Protein AF-A0A3N5U5B0-F1 (afdb_monomer)

Sequence (105 aa):
MLREAEACKEQGRLGALLRREGLYSSNLITWRRQAERGTLEALSPKKRGPKEKKPDPSLRRIAELEKTTQKLEHKLRQAELIIAAQKKIAEIFQMSPDPKDETNS

Secondary structure (DSSP, 8-state):
-HHHHHH--STTHHHHHHHHTT--HHHHHHHHHHHHHHHHHHHS-PPPSSPPPPPPHHHHHHHHHHHHHHHHHHHHHHHHHHHHHHHHHHHHHT-----------

Solvent-accessible surface area (backbone atoms only — not comparable to full-atom values): 6499 Å² total; per-residue (Å²): 107,73,69,57,52,68,66,42,79,53,88,63,53,43,60,51,50,26,60,77,70,75,48,56,73,68,54,56,55,52,50,51,54,48,51,54,49,52,51,53,58,70,70,42,91,71,83,79,72,81,79,83,74,76,81,62,73,62,59,60,53,49,54,54,49,53,55,50,51,55,52,50,52,52,53,50,54,52,51,52,52,50,53,54,49,52,52,52,50,24,64,75,68,71,43,77,81,74,94,76,75,95,78,81,134

Structure (mmCIF, N/CA/C/O backbone):
data_AF-A0A3N5U5B0-F1
#
_entry.id   AF-A0A3N5U5B0-F1
#
loop_
_atom_site.group_PDB
_atom_site.id
_atom_site.type_symbol
_atom_site.label_atom_id
_atom_site.label_alt_id
_atom_site.label_comp_id
_atom_site.label_asym_id
_atom_site.label_entity_id
_atom_site.label_seq_id
_atom_site.pdbx_PDB_ins_code
_atom_site.Cartn_x
_atom_site.Cartn_y
_atom_site.Cartn_z
_atom_site.occupancy
_atom_site.B_iso_or_equiv
_atom_site.auth_seq_id
_atom_site.auth_comp_id
_atom_site.auth_asym_id
_atom_site.auth_atom_id
_atom_site.pdbx_PDB_model_num
ATOM 1 N N . MET A 1 1 ? 20.283 -3.689 -47.637 1.00 74.00 1 MET A N 1
ATOM 2 C CA . MET A 1 1 ? 21.109 -2.459 -47.492 1.00 74.00 1 MET A CA 1
ATOM 3 C C . MET A 1 1 ? 22.418 -2.642 -46.714 1.00 74.00 1 MET A C 1
ATOM 5 O O . MET A 1 1 ? 23.438 -2.779 -47.373 1.00 74.00 1 MET A O 1
ATOM 9 N N . LEU A 1 2 ? 22.467 -2.678 -45.366 1.00 79.50 2 LEU A N 1
ATOM 10 C CA . LEU A 1 2 ? 23.759 -2.759 -44.636 1.00 79.50 2 LEU A CA 1
ATOM 11 C C . LEU A 1 2 ? 24.546 -4.054 -44.931 1.00 79.50 2 LEU A C 1
ATOM 13 O O . LEU A 1 2 ? 25.731 -3.989 -45.237 1.00 79.50 2 LEU A O 1
ATOM 17 N N . ARG A 1 3 ? 23.865 -5.209 -44.963 1.00 81.44 3 ARG A N 1
ATOM 18 C CA . ARG A 1 3 ? 24.472 -6.505 -45.331 1.00 81.44 3 ARG A CA 1
ATOM 19 C C . ARG A 1 3 ? 25.000 -6.542 -46.771 1.00 81.44 3 ARG A C 1
ATOM 21 O O . ARG A 1 3 ? 26.029 -7.142 -47.042 1.00 81.44 3 ARG A O 1
ATOM 28 N N . GLU A 1 4 ? 24.309 -5.885 -47.701 1.00 81.12 4 GLU A N 1
ATOM 29 C CA . GLU A 1 4 ? 24.745 -5.780 -49.103 1.00 81.12 4 GLU A CA 1
ATOM 30 C C . GLU A 1 4 ? 25.959 -4.859 -49.248 1.00 81.12 4 GLU A C 1
ATOM 32 O O . GLU A 1 4 ? 26.871 -5.159 -50.016 1.00 81.12 4 GLU A O 1
ATOM 37 N N . ALA A 1 5 ? 26.009 -3.774 -48.468 1.00 82.06 5 ALA A N 1
ATOM 38 C CA . ALA A 1 5 ? 27.177 -2.904 -48.381 1.00 82.06 5 ALA A CA 1
ATOM 39 C C . ALA A 1 5 ? 28.394 -3.630 -47.771 1.00 82.06 5 ALA A C 1
ATOM 41 O O . ALA A 1 5 ? 29.516 -3.401 -48.211 1.00 82.06 5 ALA A O 1
ATOM 42 N N . GLU A 1 6 ? 28.186 -4.527 -46.804 1.00 79.31 6 GLU A N 1
ATOM 43 C CA . GLU A 1 6 ? 29.235 -5.382 -46.218 1.00 79.31 6 GLU A CA 1
ATOM 44 C C . GLU A 1 6 ? 29.702 -6.500 -47.165 1.00 79.31 6 GLU A C 1
ATOM 46 O O . GLU A 1 6 ? 30.872 -6.881 -47.149 1.00 79.31 6 GLU A O 1
ATOM 51 N N . ALA A 1 7 ? 28.813 -6.998 -48.030 1.00 81.75 7 ALA A N 1
ATOM 52 C CA . ALA A 1 7 ? 29.147 -7.984 -49.056 1.00 81.75 7 ALA A CA 1
ATOM 53 C C . ALA A 1 7 ? 29.948 -7.388 -50.235 1.00 81.75 7 ALA A C 1
ATOM 55 O O . ALA A 1 7 ? 30.627 -8.121 -50.957 1.00 81.75 7 ALA A O 1
ATOM 56 N N . CYS A 1 8 ? 29.908 -6.066 -50.432 1.00 79.50 8 CYS A N 1
ATOM 57 C CA . CYS A 1 8 ? 30.668 -5.374 -51.473 1.00 79.50 8 CYS A CA 1
ATOM 58 C C . CYS A 1 8 ? 32.145 -5.204 -51.067 1.00 79.50 8 CYS A C 1
ATOM 60 O O . CYS A 1 8 ? 32.528 -4.173 -50.519 1.00 79.50 8 CYS A O 1
ATOM 62 N N . LYS A 1 9 ? 32.981 -6.210 -51.360 1.00 67.44 9 LYS A N 1
ATOM 63 C CA . LYS A 1 9 ? 34.435 -6.205 -51.078 1.00 67.44 9 LYS A CA 1
ATOM 64 C C . LYS A 1 9 ? 35.301 -5.600 -52.195 1.00 67.44 9 LYS A C 1
ATOM 66 O O . LYS A 1 9 ? 36.475 -5.323 -51.978 1.00 67.44 9 LYS A O 1
ATOM 71 N N . GLU A 1 10 ? 34.733 -5.399 -53.382 1.00 77.81 10 GLU A N 1
ATOM 72 C CA . GLU A 1 10 ? 35.423 -4.819 -54.539 1.00 77.81 10 GLU A CA 1
ATOM 73 C C . GLU A 1 10 ? 35.471 -3.288 -54.453 1.00 77.81 10 GLU A C 1
ATOM 75 O O . GLU A 1 10 ? 34.465 -2.629 -54.156 1.00 77.81 10 GLU A O 1
ATOM 80 N N . GLN A 1 11 ? 36.636 -2.708 -54.759 1.00 69.25 11 GLN A N 1
ATOM 81 C CA . GLN A 1 11 ? 36.813 -1.257 -54.806 1.00 69.25 11 GLN A CA 1
ATOM 82 C C . GLN A 1 11 ? 35.865 -0.642 -55.853 1.00 69.25 11 GLN A C 1
ATOM 84 O O . GLN A 1 11 ? 35.799 -1.084 -56.994 1.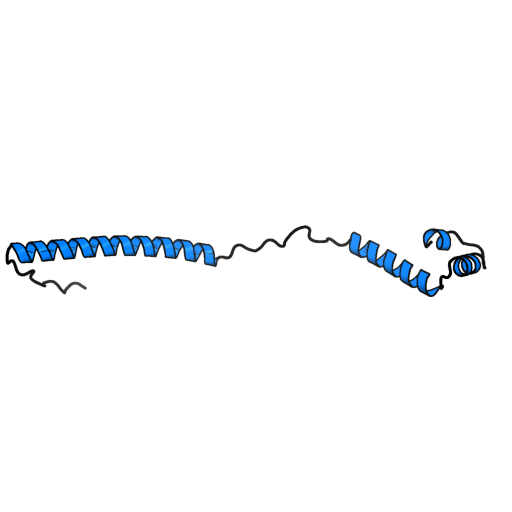00 69.25 11 GLN A O 1
ATOM 89 N N . GLY A 1 12 ? 35.083 0.365 -55.452 1.00 75.88 12 GLY A N 1
ATOM 90 C CA . GLY A 1 12 ? 34.156 1.094 -56.333 1.00 75.88 12 GLY A CA 1
ATOM 91 C C . GLY A 1 12 ? 32.729 0.531 -56.420 1.00 75.88 12 GLY A C 1
ATOM 92 O O . GLY A 1 12 ? 31.790 1.308 -56.618 1.00 75.88 12 GLY A O 1
ATOM 93 N N . ARG A 1 13 ? 32.517 -0.768 -56.167 1.00 83.06 13 ARG A N 1
ATOM 94 C CA . ARG A 1 13 ? 31.176 -1.388 -56.173 1.00 83.06 13 ARG A CA 1
ATOM 95 C C . ARG A 1 13 ? 30.275 -0.844 -55.066 1.00 83.06 13 ARG A C 1
ATOM 97 O O . ARG A 1 13 ? 29.102 -0.570 -55.304 1.00 83.06 13 ARG A O 1
ATOM 104 N N . LEU A 1 14 ? 30.850 -0.598 -53.889 1.00 83.44 14 LEU A N 1
ATOM 105 C CA . LEU A 1 14 ? 30.153 0.047 -52.776 1.00 83.44 14 LEU A CA 1
ATOM 106 C C . LEU A 1 14 ? 29.671 1.458 -53.149 1.00 83.44 14 LEU A C 1
ATOM 108 O O . LEU A 1 14 ? 28.539 1.824 -52.855 1.00 83.44 14 LEU A O 1
ATOM 112 N N . GLY A 1 15 ? 30.500 2.241 -53.845 1.00 85.31 15 GLY A N 1
ATOM 113 C CA . GLY A 1 15 ? 30.132 3.585 -54.296 1.00 85.31 15 GLY A CA 1
ATOM 114 C C . GLY A 1 15 ? 29.064 3.583 -55.394 1.00 85.31 15 GLY A C 1
ATOM 115 O O . GLY A 1 15 ? 28.213 4.469 -55.420 1.00 85.31 15 GLY A O 1
ATOM 116 N N . ALA A 1 16 ? 29.080 2.591 -56.290 1.00 87.62 16 ALA A N 1
ATOM 117 C CA . ALA A 1 16 ? 28.040 2.41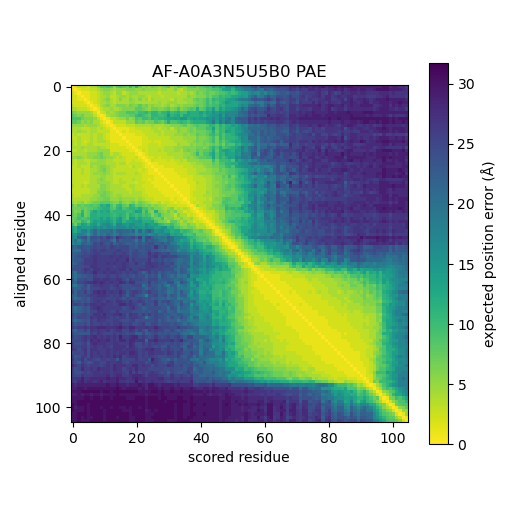0 -57.304 1.00 87.62 16 ALA A CA 1
ATOM 118 C C . ALA A 1 16 ? 26.696 2.008 -56.677 1.00 87.62 16 ALA A C 1
ATOM 120 O O . ALA A 1 16 ? 25.662 2.569 -57.036 1.00 87.62 16 ALA A O 1
ATOM 121 N N . LEU A 1 17 ? 26.727 1.101 -55.696 1.00 85.12 17 LEU A N 1
ATOM 122 C CA . LEU A 1 17 ? 25.556 0.714 -54.912 1.00 85.12 17 LEU A CA 1
ATOM 123 C C . LEU A 1 17 ? 24.965 1.924 -54.179 1.00 85.12 17 LEU A C 1
ATOM 125 O O . LEU A 1 17 ? 23.778 2.193 -54.300 1.00 85.12 17 LEU A O 1
ATOM 129 N N . LEU A 1 18 ? 25.798 2.702 -53.486 1.00 87.56 18 LEU A N 1
ATOM 130 C CA . LEU A 1 18 ? 25.362 3.903 -52.773 1.00 87.56 18 LEU A CA 1
ATOM 131 C C . LEU A 1 18 ? 24.702 4.935 -53.697 1.00 87.56 18 LEU A C 1
ATOM 133 O O . LEU A 1 18 ? 23.655 5.474 -53.355 1.00 87.56 18 LEU A O 1
ATOM 137 N N . ARG A 1 19 ? 25.254 5.157 -54.897 1.00 89.31 19 ARG A N 1
ATOM 138 C CA . ARG A 1 19 ? 24.657 6.064 -55.891 1.00 89.31 19 ARG A CA 1
ATOM 139 C C . ARG A 1 19 ? 23.336 5.545 -56.456 1.00 89.31 19 ARG A C 1
ATOM 141 O O . ARG A 1 19 ? 22.423 6.342 -56.631 1.00 89.31 19 ARG A O 1
ATOM 148 N N . ARG A 1 20 ? 23.220 4.236 -56.708 1.00 88.81 20 ARG A N 1
ATOM 149 C CA . ARG A 1 20 ? 21.965 3.612 -57.170 1.00 88.81 20 ARG A CA 1
ATOM 150 C C . ARG A 1 20 ? 20.847 3.770 -56.144 1.00 88.81 20 ARG A C 1
ATOM 152 O O . ARG A 1 20 ? 19.702 3.992 -56.507 1.00 88.81 20 ARG A O 1
ATOM 159 N N . GLU A 1 21 ? 21.205 3.663 -54.874 1.00 87.50 21 GLU A N 1
ATOM 160 C CA . GLU A 1 21 ? 20.266 3.674 -53.753 1.00 87.50 21 GLU A CA 1
ATOM 161 C C . GLU A 1 21 ? 20.057 5.088 -53.174 1.00 87.50 21 GLU A C 1
ATOM 163 O O . GLU A 1 21 ? 19.294 5.262 -52.228 1.00 87.50 21 GLU A O 1
ATOM 168 N N . GLY A 1 22 ? 20.742 6.109 -53.712 1.00 87.62 22 GLY A N 1
ATOM 169 C CA . GLY A 1 22 ? 20.661 7.495 -53.233 1.00 87.62 22 GLY A CA 1
ATOM 170 C C . GLY A 1 22 ? 21.224 7.706 -51.821 1.00 87.62 22 GLY A C 1
ATOM 171 O O . GLY A 1 22 ? 20.832 8.639 -51.122 1.00 87.62 22 GLY A O 1
ATOM 172 N N . LEU A 1 23 ? 22.122 6.831 -51.369 1.00 87.56 23 LEU A N 1
ATOM 173 C CA . LEU A 1 23 ? 22.661 6.826 -50.012 1.00 87.56 23 LEU A CA 1
ATOM 174 C C . LEU A 1 23 ? 24.069 7.415 -49.957 1.00 87.56 23 LEU A C 1
ATOM 176 O O . LEU A 1 23 ? 24.897 7.200 -50.838 1.00 87.56 23 LEU A O 1
ATOM 180 N N . TYR A 1 24 ? 24.369 8.096 -48.855 1.00 88.25 24 TYR A N 1
ATOM 181 C CA . TYR A 1 24 ? 25.712 8.589 -48.560 1.00 88.25 24 TYR A CA 1
ATOM 182 C C . TYR A 1 24 ? 26.464 7.641 -47.624 1.00 88.25 24 TYR A C 1
ATOM 184 O O . TYR A 1 24 ? 25.873 6.910 -46.826 1.00 88.25 24 TYR A O 1
ATOM 192 N N . SER A 1 25 ? 27.796 7.681 -47.681 1.00 83.19 25 SER A N 1
ATOM 193 C CA . SER A 1 25 ? 28.671 6.907 -46.787 1.00 83.19 25 SER A CA 1
ATOM 194 C C . SER A 1 25 ? 28.421 7.211 -45.302 1.00 83.19 25 SER A C 1
ATOM 196 O O . SER A 1 25 ? 28.513 6.315 -44.462 1.00 83.19 25 SER A O 1
ATOM 198 N N . SER A 1 26 ? 28.024 8.444 -44.977 1.00 86.50 26 SER A N 1
ATOM 199 C CA . SER A 1 26 ? 27.598 8.872 -43.637 1.00 86.5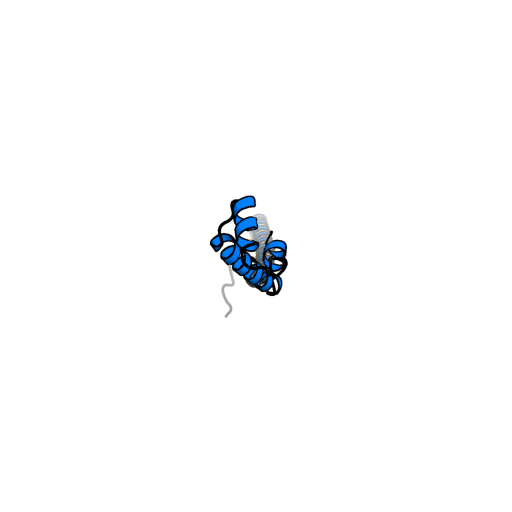0 26 SER A CA 1
ATOM 200 C C . SER A 1 26 ? 26.388 8.091 -43.108 1.00 86.50 26 SER A C 1
ATOM 202 O O . SER A 1 26 ? 26.311 7.812 -41.906 1.00 86.50 26 SER A O 1
ATOM 204 N N . ASN A 1 27 ? 25.476 7.671 -43.989 1.00 88.50 27 ASN A N 1
ATOM 205 C CA . ASN A 1 27 ? 24.297 6.888 -43.617 1.00 88.50 27 ASN A CA 1
ATOM 206 C C . ASN A 1 27 ? 24.719 5.489 -43.162 1.00 88.50 27 ASN A C 1
ATOM 208 O O . ASN A 1 27 ? 24.250 5.015 -42.131 1.00 88.50 27 ASN A O 1
ATOM 212 N N . LEU A 1 28 ? 25.678 4.866 -43.859 1.00 87.38 28 LEU A N 1
ATOM 213 C CA . LEU A 1 28 ? 26.220 3.562 -43.462 1.00 87.38 28 LEU A CA 1
ATOM 214 C C . LEU A 1 28 ? 26.884 3.613 -42.083 1.00 87.38 28 LEU A C 1
ATOM 216 O O . LEU A 1 28 ? 26.681 2.715 -41.270 1.00 87.38 28 LEU A O 1
ATOM 220 N N . ILE A 1 29 ? 27.651 4.669 -41.801 1.00 87.31 29 ILE A N 1
ATOM 221 C CA . ILE A 1 29 ? 28.305 4.862 -40.497 1.00 87.31 29 ILE A CA 1
ATOM 222 C C . ILE A 1 29 ? 27.255 5.010 -39.390 1.00 87.31 29 ILE A C 1
ATOM 224 O O . ILE A 1 29 ? 27.359 4.378 -38.337 1.00 87.31 29 ILE A O 1
ATOM 228 N N . THR A 1 30 ? 26.222 5.814 -39.644 1.00 87.94 30 THR A N 1
ATOM 229 C CA . THR A 1 30 ? 25.115 6.019 -38.702 1.00 87.94 30 THR A CA 1
ATOM 230 C C . THR A 1 30 ? 24.373 4.713 -38.428 1.00 87.94 30 THR A C 1
ATOM 232 O O . THR A 1 30 ? 24.133 4.377 -37.269 1.00 87.94 30 THR A O 1
ATOM 235 N N . TRP A 1 31 ? 24.071 3.939 -39.470 1.00 89.00 31 TRP A N 1
ATOM 236 C CA . TRP A 1 31 ? 23.358 2.669 -39.345 1.00 89.00 31 TRP A CA 1
ATOM 237 C C . TRP A 1 31 ? 24.184 1.578 -38.665 1.00 89.00 31 TRP A C 1
ATOM 239 O O . TRP A 1 31 ? 23.628 0.837 -37.861 1.00 89.00 31 TRP A O 1
ATOM 249 N N . ARG A 1 32 ? 25.503 1.510 -38.894 1.00 88.12 32 ARG A N 1
ATOM 250 C CA . ARG A 1 32 ? 26.392 0.606 -38.137 1.00 88.12 32 ARG A CA 1
ATOM 251 C C . ARG A 1 32 ? 26.369 0.925 -36.647 1.00 88.12 32 ARG A C 1
ATOM 253 O O . ARG A 1 32 ? 26.124 0.043 -35.833 1.00 88.12 32 ARG A O 1
ATOM 260 N N . ARG A 1 33 ? 26.510 2.206 -36.296 1.00 87.12 33 ARG A N 1
ATOM 261 C CA . ARG A 1 33 ? 26.440 2.662 -34.900 1.00 87.12 33 ARG A CA 1
ATOM 262 C C . ARG A 1 33 ? 25.080 2.361 -34.263 1.00 87.12 33 ARG A C 1
ATOM 264 O O . ARG A 1 33 ? 25.018 2.007 -33.090 1.00 87.12 33 ARG A O 1
ATOM 271 N N . GLN A 1 34 ? 23.989 2.521 -35.009 1.00 86.75 34 GLN A N 1
ATOM 272 C CA . GLN A 1 34 ? 22.644 2.182 -34.536 1.00 86.75 34 GLN A CA 1
ATOM 273 C C . GLN A 1 34 ? 22.460 0.672 -34.356 1.00 86.75 34 GLN A C 1
ATOM 275 O O . GLN A 1 34 ? 21.864 0.266 -33.366 1.00 86.75 34 GLN A O 1
ATOM 280 N N . ALA A 1 35 ? 22.999 -0.152 -35.257 1.00 84.81 35 ALA A N 1
ATOM 281 C CA . ALA A 1 35 ? 22.959 -1.608 -35.137 1.00 84.81 35 ALA A CA 1
ATOM 282 C C . ALA A 1 35 ? 23.747 -2.099 -33.909 1.00 84.81 35 ALA A C 1
ATOM 284 O O . ALA A 1 35 ? 23.241 -2.916 -33.139 1.00 84.81 35 ALA A O 1
ATOM 285 N N . GLU A 1 36 ? 24.942 -1.553 -33.672 1.00 84.44 36 GLU A N 1
ATOM 286 C CA . GLU A 1 36 ? 25.740 -1.846 -32.474 1.00 84.44 36 GLU A CA 1
ATOM 287 C C . GLU A 1 36 ? 25.010 -1.424 -31.192 1.00 84.44 36 GLU A C 1
ATOM 289 O O . GLU A 1 36 ? 24.854 -2.227 -30.274 1.00 84.44 36 GLU A O 1
ATOM 294 N N . ARG A 1 37 ? 24.480 -0.193 -31.145 1.00 82.25 37 ARG A N 1
ATOM 295 C CA . ARG A 1 37 ? 23.693 0.302 -30.001 1.00 82.25 37 ARG A CA 1
ATOM 296 C C . ARG A 1 37 ? 22.434 -0.524 -29.757 1.00 82.25 37 ARG A C 1
ATOM 298 O O . ARG A 1 37 ? 22.173 -0.880 -28.617 1.00 82.25 37 ARG A O 1
ATOM 305 N N . GLY A 1 38 ? 21.693 -0.871 -30.806 1.00 78.62 38 GLY A N 1
ATOM 306 C CA . GLY A 1 38 ? 20.499 -1.709 -30.705 1.00 78.62 38 GLY A CA 1
ATOM 307 C C . GLY A 1 38 ? 20.813 -3.118 -30.201 1.00 78.62 38 GLY A C 1
ATOM 308 O O . GLY A 1 38 ? 20.046 -3.675 -29.421 1.00 78.62 38 GLY A O 1
ATOM 309 N N . THR A 1 39 ? 21.973 -3.669 -30.567 1.00 76.94 39 THR A N 1
ATOM 310 C CA . THR A 1 39 ? 22.454 -4.956 -30.037 1.00 76.94 39 THR A CA 1
ATOM 311 C C . THR A 1 39 ? 22.783 -4.846 -28.547 1.00 76.94 39 THR A C 1
ATOM 313 O O . THR A 1 39 ? 22.366 -5.692 -27.760 1.00 76.94 39 THR A O 1
ATOM 316 N N . LEU A 1 40 ? 23.467 -3.776 -28.135 1.00 72.12 40 LEU A N 1
ATOM 317 C CA . LEU A 1 40 ? 23.781 -3.518 -26.726 1.00 72.12 40 LEU A CA 1
ATOM 318 C C . LEU A 1 40 ? 22.522 -3.268 -25.879 1.00 72.12 40 LEU A C 1
ATOM 320 O O . LEU A 1 40 ? 22.411 -3.790 -24.771 1.00 72.12 40 LEU A O 1
ATOM 324 N N . GLU A 1 41 ? 21.552 -2.515 -26.396 1.00 76.56 41 GLU A N 1
ATOM 325 C CA . GLU A 1 41 ? 20.273 -2.270 -25.722 1.00 76.56 41 GLU A CA 1
ATOM 326 C C . GLU A 1 41 ? 19.415 -3.537 -25.617 1.00 76.56 41 GLU A C 1
ATOM 328 O O . GLU A 1 41 ? 18.761 -3.740 -24.594 1.00 76.56 41 GLU A O 1
ATOM 333 N N . ALA A 1 42 ? 19.442 -4.409 -26.631 1.00 71.75 42 ALA A N 1
ATOM 334 C CA . ALA A 1 42 ? 18.741 -5.692 -26.610 1.00 71.75 42 ALA A CA 1
ATOM 335 C C . ALA A 1 42 ? 19.354 -6.694 -25.616 1.00 71.75 42 ALA A C 1
ATOM 337 O O . ALA A 1 42 ? 18.628 -7.503 -25.038 1.00 71.75 42 ALA A O 1
ATOM 338 N N . LEU A 1 43 ? 20.673 -6.636 -25.407 1.00 72.81 43 LEU A N 1
ATOM 339 C CA . LEU A 1 43 ? 21.392 -7.469 -24.436 1.00 72.81 43 LEU A CA 1
ATOM 340 C C . LEU A 1 43 ? 21.335 -6.911 -23.007 1.00 72.81 43 LEU A C 1
ATOM 342 O O . LEU A 1 43 ? 21.613 -7.634 -22.050 1.00 72.81 43 LEU A O 1
ATOM 346 N N . SER A 1 44 ? 20.974 -5.639 -22.842 1.00 74.88 44 SER A N 1
ATOM 347 C CA . SER A 1 44 ? 20.846 -5.021 -21.526 1.00 74.88 44 SER A CA 1
ATOM 348 C C . SER A 1 44 ? 19.615 -5.563 -20.781 1.00 74.88 44 SER A C 1
ATOM 350 O O . SER A 1 44 ? 18.526 -5.649 -21.362 1.00 74.88 44 SER A O 1
ATOM 352 N N . PRO A 1 45 ? 19.729 -5.916 -19.485 1.00 69.00 45 PRO A N 1
ATOM 353 C CA . PRO A 1 45 ? 18.605 -6.406 -18.695 1.00 69.00 45 PRO A CA 1
ATOM 354 C C . PRO A 1 45 ? 17.537 -5.316 -18.519 1.00 69.00 45 PRO A C 1
ATOM 356 O O . PRO A 1 45 ? 17.574 -4.489 -17.606 1.00 69.00 45 PRO A O 1
ATOM 359 N N . LYS A 1 46 ? 16.533 -5.327 -19.398 1.00 72.31 46 LYS A N 1
ATOM 360 C CA . LYS A 1 46 ? 15.363 -4.450 -19.318 1.00 72.31 46 LYS A CA 1
ATOM 361 C C . LYS A 1 46 ? 14.364 -5.024 -18.314 1.00 72.31 46 LYS A C 1
ATOM 363 O O . LYS A 1 46 ? 13.833 -6.116 -18.519 1.00 72.31 46 LYS A O 1
ATOM 368 N N . LYS A 1 47 ? 14.079 -4.288 -17.232 1.00 65.38 47 LYS A N 1
ATOM 369 C CA . LYS A 1 47 ? 13.035 -4.674 -16.266 1.00 65.38 47 LYS A CA 1
ATOM 370 C C . LYS A 1 47 ? 11.693 -4.800 -16.994 1.00 65.38 47 LYS A C 1
ATOM 372 O O . LYS A 1 47 ? 11.195 -3.824 -17.553 1.00 65.38 47 LYS A O 1
ATOM 377 N N . ARG A 1 48 ? 11.138 -6.013 -17.013 1.00 65.56 48 ARG A N 1
ATOM 378 C CA . ARG A 1 48 ? 9.811 -6.310 -17.563 1.00 65.56 48 ARG A CA 1
ATOM 379 C C . ARG A 1 48 ? 8.746 -5.962 -16.521 1.00 65.56 48 ARG A C 1
ATOM 381 O O . ARG A 1 48 ? 8.922 -6.269 -15.348 1.00 65.56 48 ARG A O 1
ATOM 388 N N . GLY A 1 49 ? 7.646 -5.367 -16.976 1.00 74.12 49 GLY A N 1
ATOM 389 C CA . GLY A 1 49 ? 6.463 -5.086 -16.161 1.00 74.12 49 GLY A CA 1
ATOM 390 C C . GLY A 1 49 ? 6.523 -3.792 -15.332 1.00 74.12 49 GLY A C 1
ATOM 391 O O . GLY A 1 49 ? 7.580 -3.164 -15.209 1.00 74.12 49 GLY A O 1
ATOM 392 N N . PRO A 1 50 ? 5.371 -3.356 -14.785 1.00 74.00 50 PRO A N 1
ATOM 393 C CA . PRO A 1 50 ? 5.300 -2.225 -13.867 1.00 74.00 50 PRO A CA 1
ATOM 394 C C . PRO A 1 50 ? 6.211 -2.445 -12.657 1.00 74.00 50 PRO A C 1
ATOM 396 O O . PRO A 1 50 ? 6.277 -3.544 -12.114 1.00 74.00 50 PRO A O 1
ATOM 399 N N . LYS A 1 51 ? 6.905 -1.392 -12.214 1.00 67.50 51 LYS A N 1
ATOM 400 C CA . LYS A 1 51 ? 7.710 -1.448 -10.986 1.00 67.50 51 LYS A CA 1
ATOM 401 C C . LYS A 1 51 ? 6.800 -1.837 -9.816 1.00 67.50 51 LYS A C 1
ATOM 403 O O . LYS A 1 51 ? 5.792 -1.166 -9.597 1.00 67.50 51 LYS A O 1
ATOM 408 N N . GLU A 1 52 ? 7.169 -2.875 -9.066 1.00 65.06 52 GLU A N 1
ATOM 409 C CA . GLU A 1 52 ? 6.479 -3.237 -7.825 1.00 65.06 52 GLU A CA 1
ATOM 410 C C . GLU A 1 52 ? 6.446 -2.020 -6.894 1.00 65.06 52 GLU A C 1
ATOM 412 O O . GLU A 1 52 ? 7.484 -1.486 -6.486 1.00 65.06 52 GLU A O 1
ATOM 417 N N . LYS A 1 53 ? 5.238 -1.535 -6.598 1.00 70.38 53 LYS A N 1
ATOM 418 C CA . LYS A 1 53 ? 5.045 -0.505 -5.581 1.00 70.38 53 LYS A CA 1
ATOM 419 C C . LYS A 1 53 ? 5.239 -1.185 -4.233 1.00 70.38 53 LYS A C 1
ATOM 421 O O . LYS A 1 53 ? 4.517 -2.125 -3.914 1.00 70.38 53 LYS A O 1
ATOM 426 N N . LYS A 1 54 ? 6.217 -0.722 -3.452 1.00 70.06 54 LYS A N 1
ATOM 427 C CA . LYS A 1 54 ? 6.375 -1.171 -2.066 1.00 70.06 54 LYS A CA 1
ATOM 428 C C . LYS A 1 54 ? 5.052 -0.906 -1.330 1.00 70.06 54 LYS A C 1
ATOM 430 O O . LYS A 1 54 ? 4.548 0.213 -1.451 1.00 70.06 54 LYS A O 1
ATOM 435 N N . PRO A 1 55 ? 4.476 -1.892 -0.621 1.00 69.06 55 PRO A N 1
ATOM 436 C CA . PRO A 1 55 ? 3.266 -1.664 0.156 1.00 69.06 55 PRO A CA 1
ATOM 437 C C . PRO A 1 55 ? 3.550 -0.571 1.186 1.00 69.06 55 PRO A C 1
ATOM 439 O O . PRO A 1 55 ? 4.543 -0.648 1.910 1.00 69.06 55 PRO A O 1
ATOM 442 N N . ASP A 1 56 ? 2.714 0.467 1.199 1.00 78.81 56 ASP A N 1
ATOM 443 C CA . ASP A 1 56 ? 2.889 1.604 2.094 1.00 78.81 56 ASP A CA 1
ATOM 444 C C . ASP A 1 56 ? 2.696 1.131 3.547 1.00 78.81 56 ASP A C 1
ATOM 446 O O . ASP A 1 56 ? 1.602 0.666 3.895 1.00 78.81 56 ASP A O 1
ATOM 450 N N . PRO A 1 57 ? 3.734 1.204 4.406 1.00 76.69 57 PRO A N 1
ATOM 451 C CA . PRO A 1 57 ? 3.630 0.797 5.807 1.00 76.69 57 PRO A CA 1
ATOM 452 C C . PRO A 1 57 ? 2.533 1.568 6.559 1.00 76.69 57 PRO A C 1
ATOM 454 O O . PRO A 1 57 ? 1.992 1.058 7.543 1.00 76.69 57 PRO A O 1
ATOM 457 N N . SER A 1 58 ? 2.149 2.746 6.062 1.00 82.56 58 SER A N 1
ATOM 458 C CA . SER A 1 58 ? 1.095 3.588 6.631 1.00 82.56 58 SER A CA 1
ATOM 459 C C . SER A 1 58 ? -0.290 2.940 6.556 1.00 82.56 58 SER A C 1
ATOM 461 O O . SER A 1 58 ? -1.102 3.142 7.454 1.00 82.56 58 SER A O 1
ATOM 463 N N . LEU A 1 59 ? -0.557 2.090 5.556 1.00 85.56 59 LEU A N 1
ATOM 464 C CA . LEU A 1 59 ? -1.866 1.442 5.385 1.00 85.56 59 LEU A CA 1
ATOM 465 C C . LEU A 1 59 ? -2.207 0.489 6.534 1.00 85.56 59 LEU A C 1
ATOM 467 O O . LEU A 1 59 ? -3.356 0.424 6.967 1.00 85.56 59 LEU A O 1
ATOM 471 N N . ARG A 1 60 ? -1.208 -0.225 7.069 1.00 85.31 60 ARG A N 1
ATOM 472 C CA . ARG A 1 60 ? -1.413 -1.090 8.243 1.00 85.31 60 ARG A CA 1
ATOM 473 C C . ARG A 1 60 ? -1.786 -0.263 9.464 1.00 85.31 60 ARG A C 1
ATOM 475 O O . ARG A 1 60 ? -2.710 -0.618 10.189 1.00 85.31 60 ARG A O 1
ATOM 482 N N . ARG A 1 61 ? -1.094 0.864 9.653 1.00 88.50 61 ARG A N 1
ATOM 483 C CA . ARG A 1 61 ? -1.343 1.755 10.783 1.00 88.50 61 ARG A CA 1
ATOM 484 C C . ARG A 1 61 ? -2.724 2.399 10.703 1.00 88.50 61 ARG A C 1
ATOM 486 O O . ARG A 1 61 ? -3.398 2.478 11.724 1.00 88.50 61 ARG A O 1
ATOM 493 N N . ILE A 1 62 ? -3.154 2.802 9.508 1.00 92.94 62 ILE A N 1
ATOM 494 C CA . ILE A 1 62 ? -4.500 3.339 9.268 1.00 92.94 62 ILE A CA 1
ATOM 495 C C . ILE A 1 62 ? -5.560 2.296 9.642 1.00 92.94 62 ILE A C 1
ATOM 497 O O . ILE A 1 62 ? -6.431 2.592 10.454 1.00 92.94 62 ILE A O 1
ATOM 501 N N . ALA A 1 63 ? -5.433 1.056 9.163 1.00 92.56 63 ALA A N 1
ATOM 502 C CA . ALA A 1 63 ? -6.402 -0.003 9.459 1.00 92.56 63 ALA A CA 1
ATOM 503 C C . ALA A 1 63 ? -6.489 -0.344 10.962 1.00 92.56 63 ALA A C 1
ATOM 505 O O . ALA A 1 63 ? -7.574 -0.583 11.500 1.00 92.56 63 ALA A O 1
ATOM 506 N N . GLU A 1 64 ? -5.354 -0.361 11.668 1.00 93.19 64 GLU A N 1
ATOM 507 C CA . GLU A 1 64 ? -5.336 -0.534 13.125 1.00 93.19 64 GLU A CA 1
ATOM 508 C C . GLU A 1 64 ? -6.061 0.610 13.839 1.00 93.19 64 GLU A C 1
ATOM 510 O O . GLU A 1 64 ? -6.896 0.361 14.714 1.00 93.19 64 GLU A O 1
ATOM 515 N N . LEU A 1 65 ? -5.775 1.855 13.446 1.00 95.12 65 LEU A N 1
ATOM 516 C CA . LEU A 1 65 ? -6.392 3.043 14.030 1.00 95.12 65 LEU A CA 1
ATOM 517 C C . LEU A 1 65 ? -7.906 3.063 13.788 1.00 95.12 65 LEU A C 1
ATOM 519 O O . LEU A 1 65 ? -8.669 3.245 14.739 1.00 95.12 65 LEU A O 1
ATOM 523 N N . GLU A 1 66 ? -8.364 2.776 12.572 1.00 95.75 66 GLU A N 1
ATOM 524 C CA . GLU A 1 66 ? -9.791 2.670 12.232 1.00 95.75 66 GLU A CA 1
ATOM 525 C C . GLU A 1 66 ? -10.510 1.608 13.077 1.00 95.75 66 GLU A C 1
ATOM 527 O O . GLU A 1 66 ? -11.598 1.834 13.607 1.00 95.75 66 GLU A O 1
ATOM 532 N N . LYS A 1 67 ? -9.874 0.456 13.308 1.00 95.88 67 LYS A N 1
ATOM 533 C CA . LYS A 1 67 ? -10.453 -0.582 14.171 1.00 95.88 67 LYS A CA 1
ATOM 534 C C . LYS A 1 67 ? -10.565 -0.128 15.628 1.00 95.88 67 LYS A C 1
ATOM 536 O O . LYS A 1 67 ? -11.517 -0.499 16.320 1.00 95.88 67 LYS A O 1
ATOM 541 N N . THR A 1 68 ? -9.587 0.626 16.127 1.00 95.69 68 THR A N 1
ATOM 542 C CA . THR A 1 68 ? -9.629 1.136 17.507 1.00 95.69 68 THR A CA 1
ATOM 543 C C . THR A 1 68 ? -10.669 2.235 17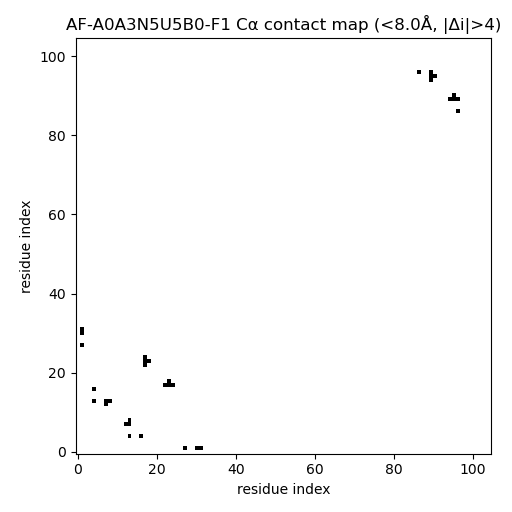.686 1.00 95.69 68 THR A C 1
ATOM 545 O O . THR A 1 68 ? -11.419 2.185 18.659 1.00 95.69 68 THR A O 1
ATOM 548 N N . THR A 1 69 ? -10.778 3.161 16.733 1.00 96.56 69 THR A N 1
ATOM 549 C CA . THR A 1 69 ? -11.771 4.247 16.760 1.00 96.56 69 THR A CA 1
ATOM 550 C C . THR A 1 69 ? -13.191 3.689 16.752 1.00 96.56 69 THR A C 1
ATOM 552 O O . THR A 1 69 ? -13.954 3.994 17.663 1.00 96.56 69 THR A O 1
ATOM 555 N N . GLN A 1 70 ? -13.507 2.747 15.858 1.00 96.00 70 GLN A N 1
ATOM 556 C CA . GLN A 1 70 ? -14.826 2.096 15.826 1.00 96.00 70 GLN A CA 1
ATOM 557 C C . GLN A 1 70 ? -15.192 1.407 17.152 1.00 96.00 70 GLN A C 1
ATOM 559 O O . GLN A 1 70 ? -16.333 1.476 17.615 1.00 96.00 70 GLN A O 1
ATOM 564 N N . LYS A 1 71 ? -14.224 0.738 17.795 1.00 96.69 71 LYS A N 1
ATOM 565 C CA . LYS A 1 71 ? -14.441 0.109 19.108 1.00 96.69 71 LYS A CA 1
ATOM 566 C C . LYS A 1 71 ? -14.713 1.140 20.200 1.00 96.69 71 LYS A C 1
ATOM 568 O O . LYS A 1 71 ? -15.575 0.902 21.046 1.00 96.69 71 LYS A O 1
ATOM 573 N N . LEU A 1 72 ? -13.963 2.241 20.211 1.00 96.88 72 LEU A N 1
ATOM 574 C CA . LEU A 1 72 ? -14.128 3.310 21.194 1.00 96.88 72 LEU A CA 1
ATOM 575 C C . LEU A 1 72 ? -15.475 4.011 21.024 1.00 96.88 72 LEU A C 1
ATOM 577 O O . LEU A 1 72 ? -16.194 4.169 22.005 1.00 96.88 72 LEU A O 1
ATOM 581 N N . GLU A 1 73 ? -15.871 4.318 19.791 1.00 97.06 73 GLU A N 1
ATOM 582 C CA . GLU A 1 73 ? -17.186 4.887 19.489 1.00 97.06 73 GLU A CA 1
ATOM 583 C C . GLU A 1 73 ? -18.329 3.975 19.937 1.00 97.06 73 GLU A C 1
ATOM 585 O O . GLU A 1 73 ? -19.328 4.444 20.477 1.00 97.06 73 GLU A O 1
ATOM 590 N N . HIS A 1 74 ? -18.197 2.659 19.747 1.00 97.25 74 HIS A N 1
ATOM 591 C CA . HIS A 1 74 ? -19.218 1.723 20.207 1.00 97.25 74 HIS A CA 1
ATOM 592 C C . HIS A 1 74 ? -19.363 1.735 21.734 1.00 97.25 74 HIS A C 1
ATOM 594 O O . HIS A 1 74 ? -20.484 1.783 22.238 1.00 97.25 74 HIS A O 1
ATOM 600 N N . LYS A 1 75 ? -18.243 1.739 22.471 1.00 95.94 75 LYS A N 1
ATOM 601 C CA . LYS A 1 75 ? -18.256 1.855 23.939 1.00 95.94 75 LYS A CA 1
ATOM 602 C C . LYS A 1 75 ? -18.848 3.184 24.400 1.00 95.94 75 LYS A C 1
ATOM 604 O O . LYS A 1 75 ? -19.615 3.200 25.357 1.00 95.94 75 LYS A O 1
ATOM 609 N N . LEU A 1 76 ? -18.519 4.272 23.708 1.00 97.50 76 LEU A N 1
ATOM 610 C CA . LEU A 1 76 ? -19.038 5.601 24.012 1.00 97.50 76 LEU A CA 1
ATOM 611 C C . LEU A 1 76 ? -20.560 5.647 23.830 1.00 97.50 76 LEU A C 1
ATOM 613 O O . LEU A 1 76 ? -21.259 6.024 24.763 1.00 97.50 76 LEU A O 1
ATOM 617 N N . ARG A 1 77 ? -21.085 5.116 22.717 1.00 97.12 77 ARG A N 1
ATOM 618 C CA . ARG A 1 77 ? -22.539 4.989 22.509 1.00 97.12 77 ARG A CA 1
ATOM 619 C C . ARG A 1 77 ? -23.224 4.160 23.598 1.00 97.12 77 ARG A C 1
ATOM 621 O O . ARG A 1 77 ? -24.311 4.512 24.044 1.00 97.12 77 ARG A O 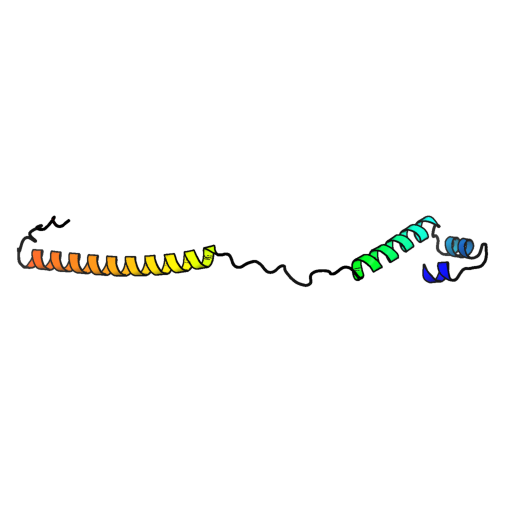1
ATOM 628 N N . GLN A 1 78 ? -22.614 3.057 24.036 1.00 97.12 78 GLN A N 1
ATOM 629 C CA . GLN A 1 78 ? -23.160 2.258 25.140 1.00 97.12 78 GLN A CA 1
ATOM 630 C C . GLN A 1 78 ? -23.203 3.055 26.449 1.00 97.12 78 GLN A C 1
ATOM 632 O O . GLN A 1 78 ? -24.224 3.040 27.133 1.00 97.12 78 GLN A O 1
ATOM 637 N N . ALA A 1 79 ? -22.125 3.771 26.781 1.00 96.88 79 ALA A N 1
ATOM 638 C CA . ALA A 1 79 ? -22.062 4.601 27.979 1.00 96.88 79 ALA A CA 1
ATOM 639 C C . ALA A 1 79 ? -23.102 5.732 27.940 1.00 96.88 79 ALA A C 1
ATOM 641 O O . ALA A 1 79 ? -23.817 5.937 28.917 1.00 96.88 79 ALA A O 1
ATOM 642 N N . GLU A 1 80 ? -23.252 6.409 26.800 1.00 96.94 80 GLU A N 1
ATOM 643 C CA . GLU A 1 80 ? -24.276 7.440 26.597 1.00 96.94 80 GLU A CA 1
ATOM 644 C C . GLU A 1 80 ? -25.694 6.893 26.792 1.00 96.94 80 GLU A C 1
ATOM 646 O O . GLU A 1 80 ? -26.516 7.536 27.444 1.00 96.94 80 GLU A O 1
ATOM 651 N N . LEU A 1 81 ? -25.979 5.687 26.287 1.00 97.19 81 LEU A N 1
ATOM 652 C CA . LEU A 1 81 ? -27.271 5.028 26.489 1.00 97.19 81 LEU A CA 1
ATOM 653 C C . LEU A 1 81 ? -27.521 4.680 27.960 1.00 97.19 81 LEU A C 1
ATOM 655 O O . LEU A 1 81 ? -28.634 4.883 28.447 1.00 97.19 81 LEU A O 1
ATOM 659 N N . ILE A 1 82 ? -26.502 4.193 28.673 1.00 96.12 82 ILE A N 1
ATOM 660 C CA . ILE A 1 82 ? -26.596 3.905 30.111 1.00 96.12 82 ILE A CA 1
ATOM 661 C C . ILE A 1 82 ? -26.884 5.193 3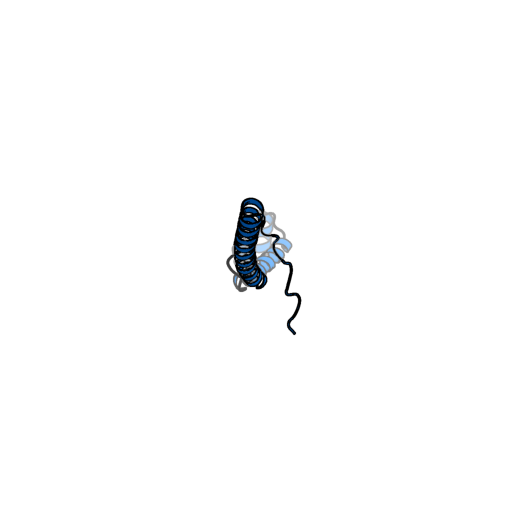0.883 1.00 96.12 82 ILE A C 1
ATOM 663 O O . ILE A 1 82 ? -27.834 5.231 31.663 1.00 96.12 82 ILE A O 1
ATOM 667 N N . ILE A 1 83 ? -26.129 6.262 30.617 1.00 95.06 83 ILE A N 1
ATOM 668 C CA . ILE A 1 83 ? -26.325 7.570 31.255 1.00 95.06 83 ILE A CA 1
ATOM 669 C C . ILE A 1 83 ? -27.732 8.102 30.957 1.00 95.06 83 ILE A C 1
ATOM 671 O O . ILE A 1 83 ? -28.415 8.593 31.856 1.00 95.06 83 ILE A O 1
ATOM 675 N N . ALA A 1 84 ? -28.200 7.992 29.713 1.00 95.50 84 ALA A N 1
ATOM 676 C CA . ALA A 1 84 ? -29.541 8.425 29.333 1.00 95.50 84 ALA A CA 1
ATOM 677 C C . ALA A 1 84 ? -30.637 7.623 30.055 1.00 95.50 84 ALA A C 1
ATOM 679 O O . ALA A 1 84 ? -31.626 8.202 30.507 1.00 95.50 84 ALA A O 1
ATOM 680 N N . ALA A 1 85 ? -30.465 6.307 30.195 1.00 94.69 85 ALA A N 1
ATOM 681 C CA . ALA A 1 85 ? -31.389 5.463 30.947 1.00 94.69 85 ALA A CA 1
ATOM 682 C C . ALA A 1 85 ? -31.388 5.813 32.444 1.00 94.69 85 ALA A C 1
ATOM 684 O O . ALA A 1 85 ? -32.459 5.980 33.025 1.00 94.69 85 ALA A O 1
ATOM 685 N N . GLN A 1 86 ? -30.208 5.997 33.048 1.00 91.50 86 GLN A N 1
ATOM 686 C CA . GLN A 1 86 ? -30.062 6.417 34.446 1.00 91.50 86 GLN A CA 1
ATOM 687 C C . GLN A 1 86 ? -30.769 7.751 34.713 1.00 91.50 86 GLN A C 1
ATOM 689 O O . GLN A 1 86 ? -31.525 7.853 35.677 1.00 91.50 86 GLN A O 1
ATOM 694 N N . LYS A 1 87 ? -30.596 8.745 33.830 1.00 92.12 87 LYS A N 1
ATOM 695 C CA . LYS A 1 87 ? -31.281 10.045 33.929 1.00 92.12 87 LYS A CA 1
ATOM 696 C C . LYS A 1 87 ? -32.804 9.909 33.870 1.00 92.12 87 LYS A C 1
ATOM 698 O O . LYS A 1 87 ? -33.485 10.460 34.725 1.00 92.12 87 LYS A O 1
ATOM 703 N N . LYS A 1 88 ? -33.341 9.124 32.929 1.00 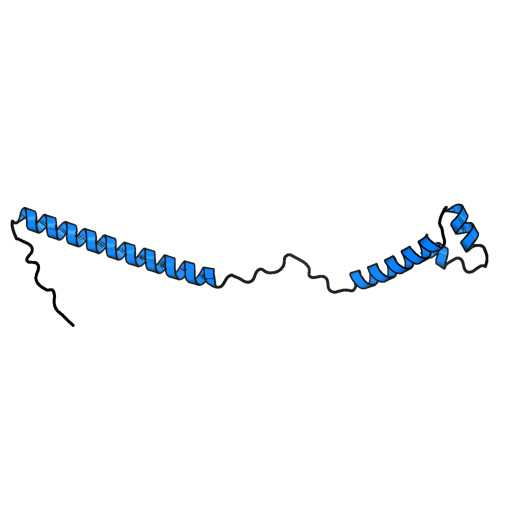91.81 88 LYS A N 1
ATOM 704 C CA . LYS A 1 88 ? -34.795 8.888 32.827 1.00 91.81 88 LYS A CA 1
ATOM 705 C C . LYS A 1 88 ? -35.370 8.201 34.064 1.00 91.81 88 LYS A C 1
ATOM 707 O O . LYS A 1 88 ? -36.458 8.545 34.506 1.00 91.81 88 LYS A O 1
ATOM 712 N N . ILE A 1 89 ? -34.655 7.223 34.621 1.00 93.38 89 ILE A N 1
ATOM 713 C CA . ILE A 1 89 ? -35.070 6.543 35.855 1.00 93.38 89 ILE A CA 1
ATOM 714 C C . ILE A 1 89 ? -35.090 7.551 37.011 1.00 93.38 89 ILE A C 1
ATOM 716 O O . ILE A 1 89 ? -36.097 7.657 37.703 1.00 93.38 89 ILE A O 1
ATOM 720 N N . ALA A 1 90 ? -34.026 8.337 37.180 1.00 91.44 90 ALA A N 1
ATOM 721 C CA . ALA A 1 90 ? -33.960 9.389 38.192 1.00 91.44 90 ALA A CA 1
ATOM 722 C C . ALA A 1 90 ? -35.122 10.399 38.079 1.00 91.44 90 ALA A C 1
ATOM 724 O O . ALA A 1 90 ? -35.760 10.709 39.084 1.00 91.44 90 ALA A O 1
ATOM 725 N N . GLU A 1 91 ? -35.451 10.845 36.860 1.00 90.56 91 GLU A N 1
ATOM 726 C CA . GLU A 1 91 ? -36.600 11.723 36.584 1.00 90.56 91 GLU A CA 1
ATOM 727 C C . GLU A 1 91 ? -37.936 11.092 37.004 1.00 90.56 91 GLU A C 1
ATOM 729 O O . GLU A 1 91 ? -38.740 11.740 37.674 1.00 90.56 91 GLU A O 1
ATOM 734 N N . ILE A 1 92 ? -38.170 9.823 36.652 1.00 90.44 92 ILE A N 1
ATOM 735 C CA . ILE A 1 92 ? -39.418 9.107 36.971 1.00 90.44 92 ILE A CA 1
ATOM 736 C C . ILE A 1 92 ? -39.583 8.919 38.482 1.00 90.44 92 ILE A C 1
ATOM 738 O O . ILE A 1 92 ? -40.683 9.080 39.011 1.00 90.44 92 ILE A O 1
ATOM 742 N N . PHE A 1 93 ? -38.502 8.574 39.179 1.00 86.69 93 PHE A N 1
ATOM 743 C CA . PHE A 1 93 ? -38.538 8.266 40.609 1.00 86.69 93 PHE A CA 1
ATOM 744 C C . PHE A 1 93 ? -38.285 9.485 41.510 1.00 86.69 93 PHE A C 1
ATOM 746 O O . PHE A 1 93 ? -38.247 9.322 42.726 1.00 86.69 93 PHE A O 1
ATOM 753 N N . GLN A 1 94 ? -38.107 10.690 40.944 1.00 77.75 94 GLN A N 1
ATOM 754 C CA . GLN A 1 94 ? -37.691 11.911 41.663 1.00 77.75 94 GLN A CA 1
ATOM 755 C C . GLN A 1 94 ? -36.443 11.701 42.544 1.00 77.75 94 GLN A C 1
ATOM 757 O O . GLN A 1 94 ? -36.194 12.434 43.501 1.00 77.75 94 GLN A O 1
ATOM 762 N N . MET A 1 95 ? -35.643 10.688 42.212 1.00 66.00 95 MET A N 1
ATOM 763 C CA . MET A 1 95 ? -34.403 10.366 42.895 1.00 66.00 95 MET A CA 1
ATOM 764 C C . MET A 1 95 ? -33.337 11.238 42.242 1.00 66.00 95 MET A C 1
ATOM 766 O O . MET A 1 95 ? -32.931 10.968 41.114 1.00 66.00 95 MET A O 1
ATOM 770 N N . SER A 1 96 ? -32.910 12.315 42.905 1.00 58.97 96 SER A N 1
ATOM 771 C CA . SER A 1 96 ? -31.772 13.097 42.412 1.00 58.97 96 SER A CA 1
ATOM 772 C C . SER A 1 96 ? -30.575 12.153 42.244 1.00 58.97 96 SER A C 1
ATOM 774 O O . SER A 1 96 ? -30.215 11.488 43.219 1.00 58.97 96 SER A O 1
ATOM 776 N N . PRO A 1 97 ? -29.952 12.058 41.055 1.00 60.75 97 PRO A N 1
ATOM 777 C CA . PRO A 1 97 ? -28.714 11.313 40.920 1.00 60.75 97 PRO A CA 1
ATOM 778 C C . PRO A 1 97 ? -27.646 12.104 41.683 1.00 60.75 97 PRO A C 1
ATOM 780 O O . PRO A 1 97 ? -27.258 13.189 41.256 1.00 60.75 97 PRO A O 1
ATOM 783 N N . ASP A 1 98 ? -27.252 11.616 42.860 1.00 60.22 98 ASP A N 1
ATOM 784 C CA . ASP A 1 98 ? -26.219 12.246 43.688 1.00 60.22 98 ASP A CA 1
ATOM 785 C C . ASP A 1 98 ? -24.881 12.173 42.928 1.00 60.22 98 ASP A C 1
ATOM 787 O O . ASP A 1 98 ? -24.438 11.070 42.583 1.00 60.22 98 ASP A O 1
ATOM 791 N N . PRO A 1 99 ? -24.239 13.308 42.594 1.00 62.56 99 PRO A N 1
ATOM 792 C CA . PRO A 1 99 ? -22.956 13.307 41.918 1.00 62.56 99 PRO A CA 1
ATOM 793 C C . PRO A 1 99 ? -21.872 13.120 42.979 1.00 62.56 99 PRO A C 1
ATOM 795 O O . PRO A 1 99 ? -21.228 14.077 43.402 1.00 62.56 99 PRO A O 1
ATOM 798 N N . LYS A 1 100 ? -21.688 11.888 43.450 1.00 56.78 100 LYS A N 1
ATOM 799 C CA . LYS A 1 100 ? -20.570 11.528 44.327 1.00 56.78 100 LYS A CA 1
ATOM 800 C C . LYS A 1 100 ? -19.971 10.213 43.864 1.00 56.78 100 LYS A C 1
ATOM 802 O O . LYS A 1 100 ? -20.530 9.147 44.081 1.00 56.78 100 LYS A O 1
ATOM 807 N N . ASP A 1 101 ? -18.916 10.324 43.064 1.00 47.56 101 ASP A N 1
ATOM 808 C CA . ASP A 1 101 ? -17.562 10.251 43.614 1.00 47.56 101 ASP A CA 1
ATOM 809 C C . ASP A 1 101 ? -16.559 10.637 42.520 1.00 47.56 101 ASP A C 1
ATOM 811 O O . ASP A 1 101 ? -16.026 9.820 41.768 1.00 47.56 101 ASP A O 1
ATOM 815 N N . GLU A 1 102 ? -16.281 11.939 42.454 1.00 53.19 102 GLU A N 1
ATOM 816 C CA . GLU A 1 102 ? -14.916 12.375 42.198 1.00 53.19 102 GLU A CA 1
ATOM 817 C C . GLU A 1 102 ? -14.083 11.904 43.391 1.00 53.19 102 GLU A C 1
ATOM 819 O O . GLU A 1 102 ? -14.180 12.486 44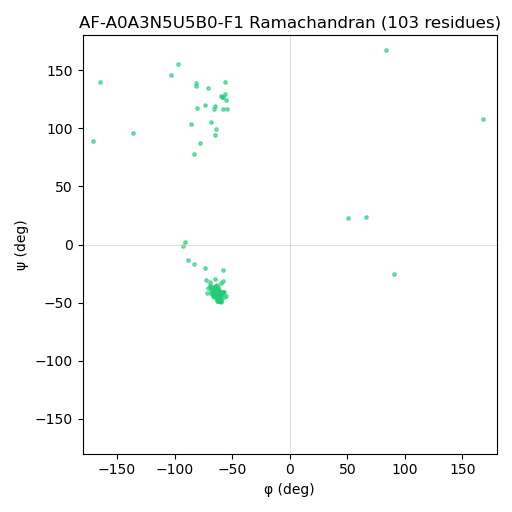.464 1.00 53.19 102 GLU A O 1
ATOM 824 N N . THR A 1 103 ? -13.368 10.791 43.253 1.00 53.22 103 THR A N 1
ATOM 825 C CA . THR A 1 103 ? -12.081 10.485 43.906 1.00 53.22 103 THR A CA 1
ATOM 826 C C . THR A 1 103 ? -11.760 9.003 43.711 1.00 53.22 103 THR A C 1
ATOM 828 O O . THR A 1 103 ? -12.328 8.135 44.363 1.00 53.22 103 THR A O 1
ATOM 831 N N . ASN A 1 104 ? -10.780 8.698 42.862 1.00 44.38 104 ASN A N 1
ATOM 832 C CA . ASN A 1 104 ? -9.599 8.006 43.369 1.00 44.38 104 ASN A CA 1
ATOM 833 C C . ASN A 1 104 ? -8.430 8.069 42.385 1.00 44.38 104 ASN A C 1
ATOM 835 O O . ASN A 1 104 ? -8.618 7.986 41.173 1.00 44.38 104 ASN A O 1
ATOM 839 N N . SER A 1 105 ? -7.270 8.265 43.012 1.00 40.97 105 SER A N 1
ATOM 840 C CA . SER A 1 105 ? -5.881 8.341 42.552 1.00 40.97 105 SER A CA 1
ATOM 841 C C . SER A 1 105 ? -5.473 7.576 41.299 1.00 40.97 105 SER A C 1
ATOM 843 O O . SER A 1 105 ? -5.942 6.436 41.097 1.00 40.97 105 SER A O 1
#

Foldseek 3Di:
DLVVLVVPPD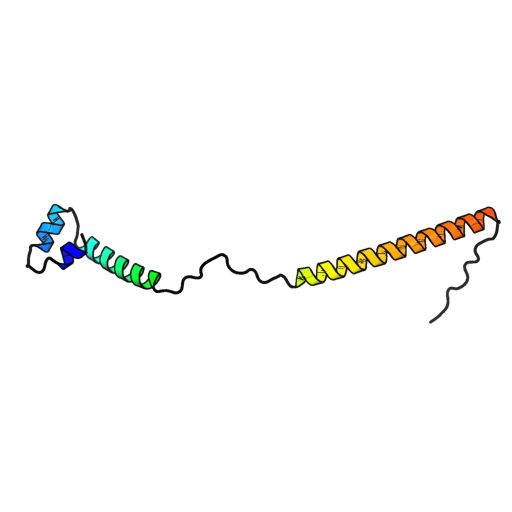PPPNVVVCVVVVHDPVVSVVVVVVVVVVVVVVPDDDDPDDDDDDPDPVVVVVVVVVVVVVVVVVVVVVVVVVVVVVVVVCVVVVPPPPPDDPDDD

pLDDT: mean 81.8, std 12.93, range [40.97, 97.5]

Radius of gyration: 42.54 Å; Cα contacts (8 Å, |Δi|>4): 17; chains: 1; bounding box: 76×21×102 Å

Mean predicted aligned error: 16.33 Å